Protein AF-A0A377PQC2-F1 (afdb_monomer_lite)

Foldseek 3Di:
DKDWDWAADPVRQIWIWIDQQDPGIDTPVVLRVPSDADPVQLQSQLVSTQRPDDPVGHRNVVSNVSSVVRRVNVVVNVVVVVVD

Structure (mmCIF, N/CA/C/O backbone):
data_AF-A0A377PQC2-F1
#
_entry.id   AF-A0A377PQC2-F1
#
loop_
_atom_site.group_PDB
_atom_site.id
_atom_site.type_symbol
_atom_site.label_atom_id
_atom_site.label_alt_id
_atom_site.label_comp_id
_atom_site.label_asym_id
_atom_site.label_entity_id
_atom_site.label_seq_id
_atom_site.pdbx_PDB_ins_code
_atom_site.Cartn_x
_atom_site.Cartn_y
_atom_site.Cartn_z
_atom_site.occupancy
_atom_site.B_iso_or_equiv
_atom_site.auth_seq_id
_atom_site.auth_comp_id
_atom_site.auth_asym_id
_atom_site.auth_atom_id
_atom_site.pdbx_PDB_model_num
ATOM 1 N N . MET A 1 1 ? 4.703 8.121 -10.118 1.00 83.88 1 MET A N 1
ATOM 2 C CA . MET A 1 1 ? 4.081 8.742 -8.928 1.00 83.88 1 MET A CA 1
ATOM 3 C C . MET A 1 1 ? 3.241 7.678 -8.247 1.00 83.88 1 MET A C 1
ATOM 5 O O . MET A 1 1 ? 2.643 6.896 -8.972 1.00 83.88 1 MET A O 1
ATOM 9 N N . ILE A 1 2 ? 3.256 7.607 -6.915 1.00 93.88 2 ILE A N 1
ATOM 10 C CA . ILE A 1 2 ? 2.430 6.667 -6.142 1.00 93.88 2 ILE A CA 1
ATOM 11 C C . ILE A 1 2 ? 1.274 7.431 -5.511 1.00 93.88 2 ILE A C 1
ATOM 13 O O . ILE A 1 2 ? 1.424 8.589 -5.123 1.00 93.88 2 ILE A O 1
ATOM 17 N N . THR A 1 3 ? 0.115 6.792 -5.433 1.00 95.94 3 THR A N 1
ATOM 18 C CA . THR A 1 3 ? -1.039 7.300 -4.694 1.00 95.94 3 THR A CA 1
ATOM 19 C C . THR A 1 3 ? -1.622 6.163 -3.877 1.00 95.94 3 THR A C 1
ATOM 21 O O . THR A 1 3 ? -1.772 5.052 -4.382 1.00 95.94 3 THR A O 1
ATOM 24 N N . ALA A 1 4 ? -1.932 6.442 -2.617 1.00 97.69 4 ALA A N 1
ATOM 25 C CA . ALA A 1 4 ? -2.537 5.491 -1.704 1.00 97.69 4 ALA A CA 1
ATOM 26 C C . ALA A 1 4 ? -3.845 6.061 -1.160 1.00 97.69 4 ALA A C 1
ATOM 28 O O . ALA A 1 4 ? -3.977 7.269 -0.968 1.00 97.69 4 ALA A O 1
ATOM 29 N N . ALA A 1 5 ? -4.805 5.179 -0.921 1.00 97.88 5 ALA A N 1
ATOM 30 C CA . ALA A 1 5 ? -6.029 5.492 -0.210 1.00 97.88 5 ALA A CA 1
ATOM 31 C C . ALA A 1 5 ? -6.268 4.409 0.839 1.00 97.88 5 ALA A C 1
ATOM 33 O O . ALA A 1 5 ? -6.315 3.220 0.509 1.00 97.88 5 ALA A O 1
ATOM 34 N N . VAL A 1 6 ? -6.431 4.841 2.087 1.00 96.88 6 VAL A N 1
ATOM 35 C CA . VAL A 1 6 ? -6.772 3.982 3.220 1.00 96.88 6 VAL A CA 1
ATOM 36 C C . VAL A 1 6 ? -8.115 4.434 3.774 1.00 96.88 6 VAL A C 1
ATOM 38 O O . VAL A 1 6 ? -8.406 5.626 3.829 1.00 96.88 6 VAL A O 1
ATOM 41 N N . ALA A 1 7 ? -8.962 3.477 4.132 1.00 95.31 7 ALA A N 1
ATOM 42 C CA . ALA A 1 7 ? -10.207 3.744 4.834 1.00 95.31 7 ALA A CA 1
ATOM 43 C C . ALA A 1 7 ? -10.384 2.740 5.968 1.00 95.31 7 ALA A C 1
ATOM 45 O O . ALA A 1 7 ? -10.205 1.537 5.758 1.00 95.31 7 ALA A O 1
ATOM 46 N N . THR A 1 8 ? -10.787 3.234 7.135 1.00 92.81 8 THR A N 1
ATOM 47 C CA . THR A 1 8 ? -11.152 2.421 8.295 1.00 92.81 8 THR A CA 1
ATOM 48 C C . THR A 1 8 ? -12.673 2.376 8.466 1.00 92.81 8 THR A C 1
ATOM 50 O O . THR A 1 8 ? -13.391 3.331 8.161 1.00 92.81 8 THR A O 1
ATOM 53 N N . GLY A 1 9 ? -13.191 1.226 8.892 1.00 87.50 9 GLY A N 1
ATOM 54 C CA . GLY A 1 9 ? -14.595 1.021 9.242 1.00 87.50 9 GLY A CA 1
ATOM 55 C C . GLY A 1 9 ? -14.803 0.991 10.755 1.00 87.50 9 GLY A C 1
ATOM 56 O O . GLY A 1 9 ? -13.874 0.761 11.522 1.00 87.50 9 GLY A O 1
ATOM 57 N N . SER A 1 10 ? -16.055 1.138 11.193 1.00 80.88 10 SER A N 1
ATOM 58 C CA . SER A 1 10 ? -16.432 1.176 12.617 1.00 80.88 10 SER A CA 1
ATOM 59 C C . SER A 1 10 ? -16.158 -0.114 13.402 1.00 80.88 10 SER A C 1
ATOM 61 O O . SER A 1 10 ? -16.179 -0.093 14.626 1.00 80.88 10 SER A O 1
ATOM 63 N N . HIS A 1 11 ? -15.904 -1.230 12.715 1.00 79.25 11 HIS A N 1
ATOM 64 C CA . HIS A 1 11 ? -15.644 -2.543 13.318 1.00 79.25 11 HIS A CA 1
ATOM 65 C C . HIS A 1 11 ? -14.186 -2.997 13.126 1.00 79.25 11 HIS A C 1
ATOM 67 O O . HIS A 1 11 ? -13.911 -4.193 13.106 1.00 79.25 11 HIS A O 1
ATOM 73 N N . GLY A 1 12 ? -13.257 -2.054 12.924 1.00 77.94 12 GLY A N 1
ATOM 74 C CA . GLY A 1 12 ? -11.845 -2.366 12.674 1.00 77.94 12 GLY A CA 1
ATOM 75 C C . GLY A 1 12 ? -11.559 -2.872 11.256 1.00 77.94 12 GLY A C 1
ATOM 76 O O . GLY A 1 12 ? -10.490 -3.415 10.997 1.00 77.94 12 GLY A O 1
ATOM 77 N N . GLU A 1 13 ? -12.503 -2.706 10.323 1.00 88.38 13 GLU A N 1
ATOM 78 C CA . GLU A 1 13 ? -12.255 -2.984 8.907 1.00 88.38 13 GLU A CA 1
ATOM 79 C C . GLU A 1 13 ? -11.235 -1.992 8.346 1.00 88.38 13 GLU A C 1
ATOM 81 O O . GLU A 1 13 ? -11.306 -0.801 8.638 1.00 88.38 13 GLU A O 1
ATOM 86 N N . MET A 1 14 ? -10.348 -2.461 7.474 1.00 92.88 14 MET A N 1
ATOM 87 C CA . MET A 1 14 ? -9.409 -1.621 6.737 1.00 92.88 14 MET A CA 1
ATOM 88 C C . MET A 1 14 ? -9.535 -1.903 5.240 1.00 92.88 14 MET A C 1
ATOM 90 O O . MET A 1 14 ? -9.684 -3.052 4.821 1.00 92.88 14 MET A O 1
ATOM 94 N N . LYS A 1 15 ? -9.473 -0.854 4.419 1.00 96.38 15 LYS A N 1
ATOM 95 C CA . LYS A 1 15 ? -9.402 -0.951 2.956 1.00 96.38 15 LYS A CA 1
ATOM 96 C C . LYS A 1 15 ? -8.191 -0.185 2.455 1.00 96.38 15 LYS A C 1
ATOM 98 O O . LYS A 1 15 ? -8.043 0.977 2.812 1.00 96.38 15 LYS A O 1
ATOM 103 N N . ILE A 1 16 ? -7.373 -0.819 1.618 1.00 97.75 16 ILE A N 1
ATOM 104 C CA . ILE A 1 16 ? -6.135 -0.252 1.071 1.00 97.75 16 ILE A CA 1
ATOM 105 C C . ILE A 1 16 ? -6.185 -0.326 -0.452 1.00 97.75 16 ILE A C 1
ATOM 107 O O . ILE A 1 16 ? -6.247 -1.416 -1.030 1.00 97.75 16 ILE A O 1
ATOM 111 N N . ALA A 1 17 ? -6.104 0.827 -1.111 1.00 98.12 17 ALA A N 1
ATOM 112 C CA . ALA A 1 17 ? -5.949 0.930 -2.556 1.00 98.12 17 ALA A CA 1
ATOM 113 C C . ALA A 1 17 ? -4.659 1.672 -2.918 1.00 98.12 17 ALA A C 1
ATOM 115 O O . ALA A 1 17 ? -4.319 2.674 -2.292 1.00 98.12 17 ALA A O 1
ATOM 116 N N . LEU A 1 18 ? -3.963 1.187 -3.946 1.00 97.88 18 LEU A N 1
ATOM 117 C CA . LEU A 1 18 ? -2.715 1.758 -4.448 1.00 97.88 18 LEU A CA 1
ATOM 118 C C . LEU A 1 18 ? -2.784 1.980 -5.955 1.00 97.88 18 LEU A C 1
ATOM 120 O O . LEU A 1 18 ? -3.210 1.092 -6.693 1.00 97.88 18 LEU A O 1
ATOM 124 N N . ASP A 1 19 ? -2.282 3.124 -6.405 1.00 96.75 19 ASP A N 1
ATOM 125 C CA . ASP A 1 19 ? -2.020 3.443 -7.806 1.00 96.75 19 ASP A CA 1
ATOM 126 C C . ASP A 1 19 ? -0.534 3.776 -8.024 1.00 96.75 19 ASP A C 1
ATOM 128 O O . ASP A 1 19 ? 0.173 4.203 -7.106 1.00 96.75 19 ASP A O 1
ATOM 132 N N . GLY A 1 20 ? -0.036 3.535 -9.239 1.00 93.81 20 GLY A N 1
ATOM 133 C CA . GLY A 1 20 ? 1.375 3.747 -9.592 1.00 93.81 20 GLY A CA 1
ATOM 134 C C . GLY A 1 20 ? 2.334 2.611 -9.204 1.00 93.81 20 GLY A C 1
ATOM 135 O O . GLY A 1 20 ? 3.546 2.728 -9.412 1.00 93.81 20 GLY A O 1
ATOM 136 N N . VAL A 1 21 ? 1.799 1.502 -8.677 1.00 94.38 21 VAL A N 1
ATOM 137 C CA . VAL A 1 21 ? 2.538 0.266 -8.337 1.00 94.38 21 VAL A CA 1
ATOM 138 C C . VAL A 1 21 ? 2.237 -0.903 -9.283 1.00 94.38 21 VAL A C 1
ATOM 140 O O . VAL A 1 21 ? 2.883 -1.945 -9.207 1.00 94.38 21 VAL A O 1
ATOM 143 N N . SER A 1 22 ? 1.266 -0.733 -10.184 1.00 92.88 22 SER A N 1
ATOM 144 C CA . SER A 1 22 ? 0.891 -1.683 -11.237 1.00 92.88 22 SER A CA 1
ATOM 145 C C . SER A 1 22 ? 0.331 -0.920 -12.453 1.00 92.88 22 SER A C 1
ATOM 147 O O . SER A 1 22 ? 0.266 0.307 -12.422 1.00 92.88 22 SER A O 1
ATOM 149 N N . GLU A 1 23 ? -0.070 -1.610 -13.528 1.00 91.19 23 GLU A N 1
ATOM 150 C CA . GLU A 1 23 ? -0.685 -0.968 -14.711 1.00 91.19 23 GLU A CA 1
ATOM 151 C C . GLU A 1 23 ? -2.034 -0.292 -14.411 1.00 91.19 23 GLU A C 1
ATOM 153 O O . GLU A 1 23 ? -2.485 0.563 -15.173 1.00 91.19 23 GLU A O 1
ATOM 158 N N . ARG A 1 24 ? -2.701 -0.693 -13.324 1.00 94.75 24 ARG A N 1
ATOM 159 C CA . ARG A 1 24 ? -3.954 -0.102 -12.839 1.00 94.75 24 ARG A CA 1
ATOM 160 C C . ARG A 1 24 ? -3.915 0.042 -11.320 1.00 94.75 24 ARG A C 1
ATOM 162 O O . ARG A 1 24 ? -3.114 -0.613 -10.651 1.00 94.75 24 ARG A O 1
ATOM 169 N N . ALA A 1 25 ? -4.832 0.827 -10.769 1.00 96.75 25 ALA A N 1
ATOM 170 C CA . ALA A 1 25 ? -5.048 0.831 -9.331 1.00 96.75 25 ALA A CA 1
ATOM 171 C C . ALA A 1 25 ? -5.438 -0.576 -8.835 1.00 96.75 25 ALA A C 1
ATOM 173 O O . ALA A 1 25 ? -6.261 -1.262 -9.453 1.00 96.75 25 ALA A O 1
ATOM 174 N N . ILE A 1 26 ? -4.854 -1.000 -7.717 1.00 97.44 26 ILE A N 1
ATOM 175 C CA . ILE A 1 26 ? -5.088 -2.304 -7.088 1.00 97.44 26 ILE A CA 1
ATOM 176 C C . ILE A 1 26 ? -5.572 -2.131 -5.654 1.00 97.44 26 ILE A C 1
ATOM 178 O O . ILE A 1 26 ? -5.258 -1.146 -4.995 1.00 97.44 26 ILE A O 1
ATOM 182 N N . ARG A 1 27 ? -6.319 -3.121 -5.161 1.00 97.69 27 ARG A N 1
ATOM 183 C CA . ARG A 1 27 ? -6.731 -3.216 -3.758 1.00 97.69 27 ARG A CA 1
ATOM 184 C C . ARG A 1 27 ? -5.997 -4.369 -3.086 1.00 97.69 27 ARG A C 1
ATOM 186 O O . ARG A 1 27 ? -6.073 -5.495 -3.583 1.00 97.69 27 ARG A O 1
ATOM 193 N N . LEU A 1 28 ? -5.346 -4.108 -1.957 1.00 97.38 28 LEU A N 1
ATOM 194 C CA . LEU A 1 28 ? -4.524 -5.090 -1.243 1.00 97.38 28 LEU A CA 1
ATOM 195 C C . LEU A 1 28 ? -5.353 -5.943 -0.271 1.00 97.38 28 LEU A C 1
ATOM 197 O O . LEU A 1 28 ? -5.118 -5.939 0.932 1.00 97.38 28 LEU A O 1
ATOM 201 N N . ARG A 1 29 ? -6.322 -6.701 -0.799 1.00 96.19 29 ARG A N 1
ATOM 202 C CA . ARG A 1 29 ? -7.258 -7.514 0.009 1.00 96.19 29 ARG A CA 1
ATOM 203 C C . ARG A 1 29 ? -6.559 -8.485 0.965 1.00 96.19 29 ARG A C 1
ATOM 205 O O . ARG A 1 29 ? -7.006 -8.662 2.094 1.00 96.19 29 ARG A O 1
ATOM 212 N N . ASP A 1 30 ? -5.455 -9.080 0.526 1.00 94.88 30 ASP A N 1
ATOM 213 C CA 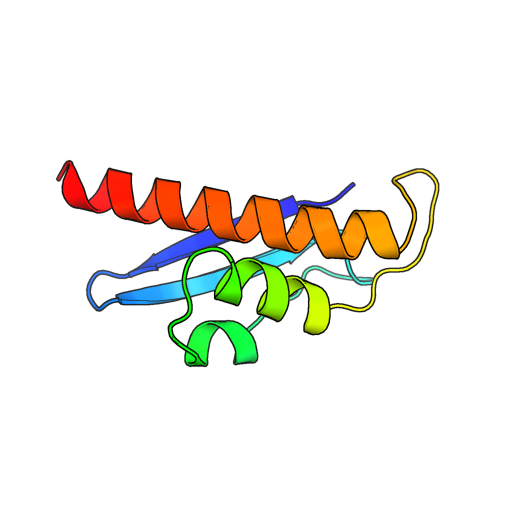. ASP A 1 30 ? -4.703 -10.031 1.347 1.00 94.88 30 ASP A CA 1
ATOM 214 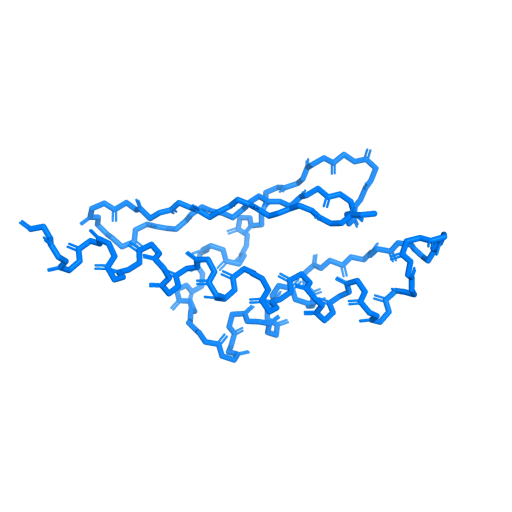C C . ASP A 1 30 ? -4.048 -9.335 2.546 1.00 94.88 30 ASP A C 1
ATOM 216 O O . ASP A 1 30 ? -4.040 -9.881 3.646 1.00 94.88 30 ASP A O 1
ATOM 220 N N . VAL A 1 31 ? -3.572 -8.098 2.370 1.00 96.75 31 VAL A N 1
ATOM 221 C CA . VAL A 1 31 ? -3.010 -7.286 3.461 1.00 96.75 31 VAL A CA 1
ATOM 222 C C . VAL A 1 31 ? -4.113 -6.836 4.421 1.00 96.75 31 VAL A C 1
ATOM 224 O O . VAL A 1 31 ? -3.942 -6.942 5.632 1.00 96.75 31 VAL A O 1
ATOM 227 N N . GLU A 1 32 ? -5.272 -6.421 3.897 1.00 96.06 32 GLU A N 1
ATOM 228 C CA . GLU A 1 32 ? -6.440 -6.015 4.697 1.00 96.06 32 GLU A CA 1
ATOM 229 C C . GLU A 1 32 ? -6.883 -7.104 5.689 1.00 96.06 32 GLU A C 1
ATOM 231 O O . GLU A 1 32 ? -7.213 -6.802 6.833 1.00 96.06 32 GLU A O 1
ATOM 236 N N . SER A 1 33 ? -6.848 -8.378 5.285 1.00 92.12 33 SER A N 1
ATOM 237 C CA . SER A 1 33 ? -7.276 -9.506 6.130 1.00 92.12 33 SER A CA 1
ATOM 238 C C . SER A 1 33 ? -6.347 -9.842 7.305 1.00 92.12 33 SER A C 1
ATOM 240 O O . SER A 1 33 ? -6.704 -10.673 8.139 1.00 92.12 33 SER A O 1
ATOM 242 N N . ARG A 1 34 ? -5.158 -9.230 7.377 1.00 92.06 34 ARG A N 1
ATOM 243 C CA . ARG A 1 34 ? -4.121 -9.589 8.357 1.00 92.06 34 ARG A CA 1
ATOM 244 C C . ARG A 1 34 ? -4.156 -8.758 9.640 1.00 92.06 34 ARG A C 1
ATOM 246 O O . ARG A 1 34 ? -3.468 -9.131 10.581 1.00 92.06 34 ARG A O 1
ATOM 253 N N . GLY A 1 35 ? -4.928 -7.667 9.683 1.00 87.00 35 GLY A N 1
ATOM 254 C CA . GLY A 1 35 ? -5.061 -6.823 10.879 1.00 87.00 35 GLY A CA 1
ATOM 255 C C . GLY A 1 35 ? -3.734 -6.242 11.384 1.00 87.00 35 GLY A C 1
ATOM 256 O O . GLY A 1 35 ? -3.510 -6.213 12.588 1.00 87.00 35 GLY A O 1
ATOM 257 N N . LEU A 1 36 ? -2.844 -5.850 10.468 1.00 92.62 36 LEU A N 1
ATOM 258 C CA . LEU A 1 36 ? -1.502 -5.338 10.779 1.00 92.62 36 LEU A CA 1
ATOM 259 C C . LEU A 1 36 ? -1.525 -3.834 11.077 1.00 92.62 36 LEU A C 1
ATOM 261 O O . LEU A 1 36 ? -2.367 -3.119 10.529 1.00 92.62 36 LEU A O 1
ATOM 265 N N . SER A 1 37 ? -0.541 -3.356 11.839 1.00 89.56 37 SER A N 1
ATOM 266 C CA . SER A 1 37 ? -0.255 -1.930 12.051 1.00 89.56 37 SER A CA 1
ATOM 267 C C . SER A 1 37 ? 1.235 -1.624 11.867 1.00 89.56 37 SER A C 1
ATOM 269 O O . SER A 1 37 ? 2.057 -2.539 11.766 1.00 89.56 37 SER A O 1
ATOM 271 N N . ASP A 1 38 ? 1.565 -0.331 11.797 1.00 91.94 38 ASP A N 1
ATOM 272 C CA . ASP A 1 38 ? 2.934 0.195 11.875 1.00 91.94 38 ASP A CA 1
ATOM 273 C C . ASP A 1 38 ? 3.918 -0.507 10.911 1.00 91.94 38 ASP A C 1
ATOM 275 O O . ASP A 1 38 ? 3.606 -0.735 9.736 1.00 91.94 38 ASP A O 1
ATOM 279 N N . ASP A 1 39 ? 5.099 -0.883 11.408 1.00 95.25 39 ASP A N 1
ATOM 280 C CA . ASP A 1 39 ? 6.169 -1.540 10.651 1.00 95.25 39 ASP A CA 1
ATOM 281 C C . ASP A 1 39 ? 5.714 -2.849 9.976 1.00 95.25 39 ASP A C 1
ATOM 283 O O . ASP A 1 39 ? 6.190 -3.210 8.892 1.00 95.25 39 ASP A O 1
ATOM 287 N N . GLU A 1 40 ? 4.788 -3.590 10.596 1.00 96.56 40 GLU A N 1
ATOM 288 C CA . GLU A 1 40 ? 4.282 -4.844 10.031 1.00 96.56 40 GLU A CA 1
ATOM 289 C C . GLU A 1 40 ? 3.416 -4.587 8.797 1.00 96.56 40 GLU A C 1
ATOM 291 O O . GLU A 1 40 ? 3.488 -5.340 7.816 1.00 96.56 40 GLU A O 1
ATOM 296 N N . LEU A 1 41 ? 2.626 -3.510 8.828 1.00 97.19 41 LEU A N 1
ATOM 297 C CA . LEU A 1 41 ? 1.827 -3.068 7.695 1.00 97.19 41 LEU A CA 1
ATOM 298 C C . LEU A 1 41 ? 2.714 -2.523 6.573 1.00 97.19 41 LEU A C 1
ATOM 300 O O . LEU A 1 41 ? 2.534 -2.931 5.422 1.00 97.19 41 LEU A O 1
ATOM 304 N N . GLU A 1 42 ? 3.699 -1.679 6.895 1.00 97.69 42 GLU A N 1
ATOM 305 C CA . GLU A 1 42 ? 4.663 -1.152 5.917 1.00 97.69 42 GLU A CA 1
ATOM 306 C C . GLU A 1 42 ? 5.329 -2.296 5.141 1.00 97.69 42 GLU A C 1
ATOM 308 O O . GLU A 1 42 ? 5.355 -2.311 3.900 1.00 97.69 42 GLU A O 1
ATOM 313 N N . LYS A 1 43 ? 5.830 -3.295 5.874 1.00 97.81 43 LYS A N 1
ATOM 314 C CA . LYS A 1 43 ? 6.487 -4.457 5.281 1.00 97.81 43 LYS A CA 1
ATOM 315 C C . LYS A 1 43 ? 5.525 -5.286 4.436 1.00 97.81 43 LYS A C 1
ATOM 317 O O . LYS A 1 43 ? 5.856 -5.650 3.310 1.00 97.81 43 LYS A O 1
ATOM 322 N N . ALA A 1 44 ? 4.323 -5.561 4.941 1.00 98.00 44 ALA A N 1
ATOM 323 C CA . ALA A 1 44 ? 3.335 -6.350 4.212 1.00 98.00 44 ALA A CA 1
ATOM 324 C C . ALA A 1 44 ? 2.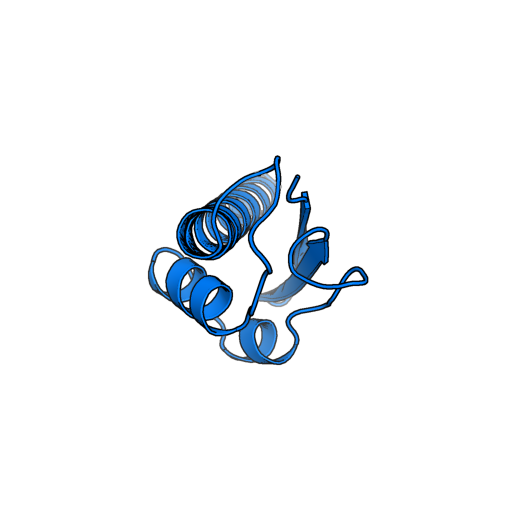901 -5.689 2.898 1.00 98.00 44 ALA A C 1
ATOM 326 O O . ALA A 1 44 ? 2.733 -6.384 1.898 1.00 98.00 44 ALA A O 1
ATOM 327 N N . VAL A 1 45 ? 2.743 -4.365 2.883 1.00 97.88 45 VAL A N 1
ATOM 328 C CA . VAL A 1 45 ? 2.443 -3.604 1.665 1.00 97.88 45 VAL A CA 1
ATOM 329 C C . VAL A 1 45 ? 3.619 -3.659 0.695 1.00 97.88 45 VAL A C 1
ATOM 331 O O . VAL A 1 45 ? 3.410 -3.943 -0.484 1.00 97.88 45 VAL A O 1
ATOM 334 N N . SER A 1 46 ? 4.842 -3.443 1.188 1.00 97.38 46 SER A N 1
ATOM 335 C CA . SER A 1 46 ? 6.068 -3.498 0.381 1.00 97.38 46 SER A CA 1
ATOM 336 C C . SER A 1 46 ? 6.243 -4.851 -0.316 1.00 97.38 46 SER A C 1
ATOM 338 O O . SER A 1 46 ? 6.587 -4.894 -1.500 1.00 97.38 46 SER A O 1
ATOM 340 N N . ASP A 1 47 ? 5.961 -5.943 0.398 1.00 97.31 47 ASP A N 1
ATOM 341 C CA . ASP A 1 47 ? 6.055 -7.317 -0.105 1.00 97.31 47 ASP A CA 1
ATOM 342 C C . ASP A 1 47 ? 4.898 -7.682 -1.054 1.00 97.31 47 ASP A C 1
ATOM 344 O O . ASP A 1 47 ? 5.061 -8.511 -1.951 1.00 97.31 47 ASP A O 1
ATOM 348 N N . ALA A 1 48 ? 3.726 -7.059 -0.893 1.00 97.00 48 ALA A N 1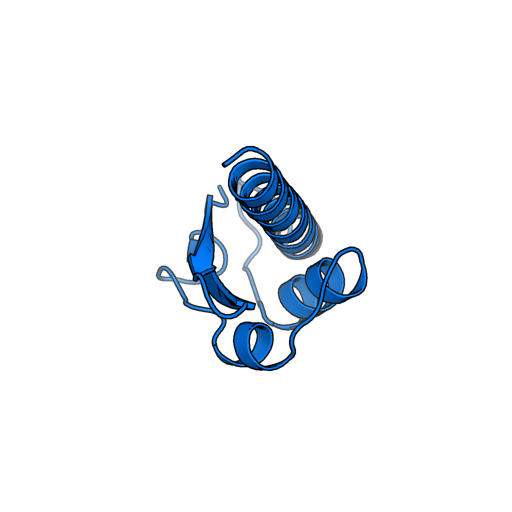
ATOM 349 C CA . ALA A 1 48 ? 2.533 -7.349 -1.691 1.00 97.00 48 ALA A CA 1
ATOM 350 C C . ALA A 1 48 ? 2.562 -6.742 -3.104 1.00 97.00 48 ALA A C 1
ATOM 352 O O . ALA A 1 48 ? 1.716 -7.086 -3.935 1.00 97.00 48 ALA A O 1
ATOM 353 N N . ILE A 1 49 ? 3.503 -5.837 -3.397 1.00 96.31 49 ILE A N 1
ATOM 354 C CA . ILE A 1 49 ? 3.555 -5.112 -4.671 1.00 96.31 49 ILE A CA 1
ATOM 355 C C . ILE A 1 49 ? 4.834 -5.382 -5.469 1.00 96.31 49 ILE A C 1
ATOM 357 O O . ILE A 1 49 ? 5.928 -5.607 -4.950 1.00 96.31 49 ILE A O 1
ATOM 361 N N . SER A 1 50 ? 4.704 -5.317 -6.793 1.00 95.69 50 SER A N 1
ATOM 362 C CA . SER A 1 50 ? 5.812 -5.498 -7.738 1.00 95.69 50 SER A CA 1
ATOM 363 C C . SER A 1 50 ? 5.842 -4.361 -8.765 1.00 95.69 50 SER A C 1
ATOM 365 O O . SER A 1 50 ? 5.486 -4.571 -9.927 1.00 95.69 50 SER A O 1
ATOM 367 N N . PRO A 1 51 ? 6.222 -3.140 -8.341 1.00 96.31 51 PRO A N 1
ATOM 368 C CA . PRO A 1 51 ? 6.279 -1.980 -9.222 1.00 96.31 51 PRO A CA 1
ATOM 369 C C . PRO A 1 51 ? 7.425 -2.098 -10.230 1.00 96.31 51 PRO A C 1
ATOM 371 O O . PRO A 1 51 ? 8.428 -2.755 -9.966 1.00 96.31 51 PRO A O 1
ATOM 374 N N . ARG A 1 52 ? 7.308 -1.392 -11.360 1.00 96.06 52 ARG A N 1
ATOM 375 C CA . ARG A 1 52 ? 8.402 -1.209 -12.329 1.00 96.06 52 ARG A CA 1
ATOM 376 C C . ARG A 1 52 ? 9.121 0.114 -12.086 1.00 96.06 52 ARG A C 1
ATOM 378 O O . ARG A 1 52 ? 8.478 1.118 -11.764 1.00 96.06 52 ARG A O 1
ATOM 385 N N . ALA A 1 53 ? 10.437 0.128 -12.275 1.00 96.19 53 ALA A N 1
ATOM 386 C CA . ALA A 1 53 ? 11.215 1.362 -12.251 1.00 96.19 53 ALA A CA 1
ATOM 387 C C . ALA A 1 53 ? 10.851 2.274 -13.436 1.00 96.19 53 ALA A C 1
ATOM 389 O O . ALA A 1 53 ? 10.664 1.803 -14.557 1.00 96.19 53 ALA A O 1
ATOM 390 N N . ASP A 1 54 ? 10.767 3.580 -13.184 1.00 94.31 54 ASP A N 1
ATOM 391 C CA . ASP A 1 54 ? 10.551 4.616 -14.200 1.00 94.31 54 ASP A CA 1
ATOM 392 C C . ASP A 1 54 ? 11.095 5.977 -13.722 1.00 94.31 54 ASP A C 1
ATOM 394 O O . ASP A 1 54 ? 11.785 6.066 -12.705 1.00 94.31 54 ASP A O 1
ATOM 398 N N . ILE A 1 55 ? 10.770 7.057 -14.445 1.00 95.19 55 ILE A N 1
ATOM 399 C CA . ILE A 1 55 ? 11.156 8.433 -14.083 1.00 95.19 55 ILE A CA 1
ATOM 400 C C . ILE A 1 55 ? 10.662 8.868 -12.692 1.00 95.19 55 ILE A C 1
ATOM 402 O O . ILE A 1 55 ? 11.180 9.827 -12.132 1.00 95.19 55 ILE A O 1
ATOM 406 N N . GLY A 1 56 ? 9.652 8.191 -12.141 1.00 91.12 56 GLY A N 1
ATOM 407 C CA . GLY A 1 56 ? 9.094 8.442 -10.818 1.00 91.12 56 GLY A CA 1
ATOM 408 C C . GLY A 1 56 ? 9.766 7.648 -9.698 1.00 91.12 56 GLY A C 1
ATOM 409 O O . GLY A 1 56 ? 9.327 7.773 -8.557 1.00 91.12 56 GLY A O 1
ATOM 410 N N . GLY A 1 57 ? 10.780 6.828 -9.995 1.00 95.06 57 GLY A N 1
ATOM 411 C CA . GLY A 1 57 ? 11.617 6.164 -8.997 1.00 95.06 57 GLY A CA 1
ATOM 412 C C . GLY A 1 57 ? 11.935 4.700 -9.302 1.00 95.06 57 GLY A C 1
ATOM 413 O O . GLY A 1 57 ? 11.349 4.071 -10.187 1.00 95.06 57 GLY A O 1
ATOM 414 N N . SER A 1 58 ? 12.875 4.149 -8.531 1.00 97.00 58 SER A N 1
ATOM 415 C CA . SER A 1 58 ? 13.268 2.738 -8.599 1.00 97.00 58 SER A CA 1
ATOM 416 C C . SER A 1 58 ? 12.193 1.814 -8.016 1.00 97.00 58 SE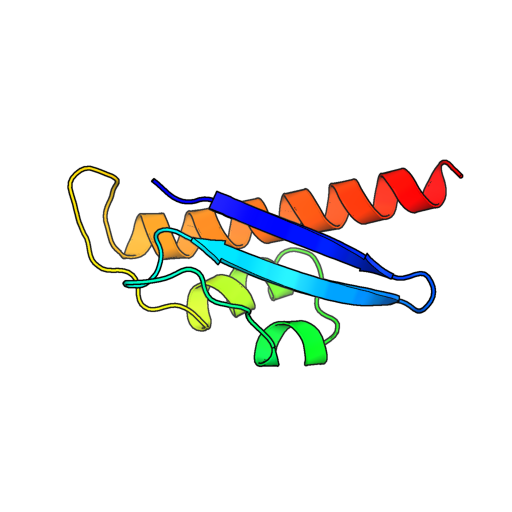R A C 1
ATOM 418 O O . SER A 1 58 ? 11.332 2.246 -7.251 1.00 97.00 58 SER A O 1
ATOM 420 N N . GLU A 1 59 ? 12.265 0.517 -8.330 1.00 97.25 59 GLU A N 1
ATOM 421 C CA . GLU A 1 59 ? 11.368 -0.484 -7.730 1.00 97.25 59 GLU A CA 1
ATOM 422 C C . GLU A 1 59 ? 11.477 -0.498 -6.203 1.00 97.25 59 GLU A C 1
ATOM 424 O O . GLU A 1 59 ? 10.463 -0.521 -5.512 1.00 97.25 59 GLU A O 1
ATOM 429 N N . ALA A 1 60 ? 12.706 -0.432 -5.680 1.00 97.56 60 ALA A N 1
ATOM 430 C CA . ALA A 1 60 ? 12.973 -0.414 -4.245 1.00 97.56 60 ALA A CA 1
ATOM 431 C C . ALA A 1 60 ? 12.344 0.809 -3.566 1.00 97.56 60 ALA A C 1
ATOM 433 O O . ALA A 1 60 ? 11.668 0.665 -2.552 1.00 97.56 60 ALA A O 1
ATOM 434 N N . TYR A 1 61 ? 12.505 1.993 -4.164 1.00 96.62 61 TYR A N 1
ATOM 435 C CA . TYR A 1 61 ? 11.882 3.215 -3.662 1.00 96.62 61 TYR A CA 1
ATOM 436 C C . TYR A 1 61 ? 10.355 3.103 -3.654 1.00 96.62 61 TYR A C 1
ATOM 438 O O . TYR A 1 61 ? 9.724 3.410 -2.650 1.00 96.62 61 TYR A O 1
ATOM 446 N N . LYS A 1 62 ? 9.765 2.619 -4.753 1.00 97.44 62 LYS A N 1
ATOM 447 C CA . LYS A 1 62 ? 8.313 2.467 -4.892 1.00 97.44 62 LYS A CA 1
ATOM 448 C C . LYS A 1 62 ? 7.718 1.459 -3.908 1.00 97.44 62 LYS A C 1
ATOM 450 O O . LYS A 1 62 ? 6.631 1.709 -3.402 1.00 97.44 62 LYS A O 1
ATOM 455 N N . ARG A 1 63 ? 8.416 0.349 -3.631 1.00 97.56 63 ARG A N 1
ATOM 456 C CA . ARG A 1 63 ? 8.014 -0.610 -2.587 1.00 97.56 63 ARG A CA 1
ATOM 457 C C . ARG A 1 63 ? 8.004 0.054 -1.216 1.00 97.56 63 ARG A C 1
ATOM 459 O O . ARG A 1 63 ? 6.966 0.071 -0.569 1.00 97.56 63 ARG A O 1
ATOM 466 N N . TYR A 1 64 ? 9.129 0.666 -0.853 1.00 97.31 64 TYR A N 1
ATOM 467 C CA . TYR A 1 64 ? 9.304 1.327 0.435 1.00 97.31 64 TYR A CA 1
ATOM 468 C C . TYR A 1 64 ? 8.264 2.429 0.674 1.00 97.31 64 TYR A C 1
ATOM 470 O O . TYR A 1 64 ? 7.507 2.368 1.637 1.00 97.31 64 TYR A O 1
ATOM 478 N N . ILE A 1 65 ? 8.161 3.404 -0.236 1.00 97.25 65 ILE A N 1
ATOM 479 C CA . ILE A 1 65 ? 7.282 4.559 -0.022 1.00 97.25 65 ILE A CA 1
ATOM 480 C C . ILE A 1 65 ? 5.798 4.172 -0.018 1.00 97.25 65 ILE A C 1
ATOM 482 O O . ILE A 1 65 ? 5.011 4.806 0.673 1.00 97.25 65 ILE A O 1
ATOM 486 N N . ALA A 1 66 ? 5.399 3.126 -0.753 1.00 97.94 66 ALA A N 1
ATOM 487 C CA . ALA A 1 66 ? 4.028 2.626 -0.695 1.00 97.94 66 ALA A CA 1
ATOM 488 C C . ALA A 1 66 ? 3.689 2.064 0.691 1.00 97.94 66 ALA A C 1
ATOM 490 O O . ALA A 1 66 ? 2.592 2.311 1.182 1.00 97.94 66 ALA A O 1
ATOM 491 N N . GLY A 1 67 ? 4.622 1.337 1.313 1.00 97.50 67 GLY A N 1
ATOM 492 C CA . GLY A 1 67 ? 4.456 0.841 2.675 1.00 97.50 67 GLY A CA 1
ATOM 493 C C . GLY A 1 67 ? 4.329 1.975 3.688 1.00 97.50 67 GLY A C 1
ATOM 494 O O . GLY A 1 67 ? 3.341 2.011 4.418 1.00 97.50 67 GLY A O 1
ATOM 495 N N . VA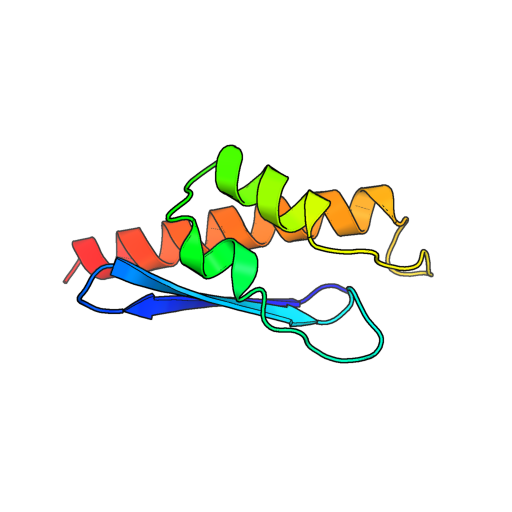L A 1 68 ? 5.268 2.927 3.660 1.00 97.31 68 VAL A N 1
ATOM 496 C CA . VAL A 1 68 ? 5.287 4.088 4.567 1.00 97.31 68 VAL A CA 1
ATOM 497 C C . VAL A 1 68 ? 3.985 4.880 4.471 1.00 97.31 68 VAL A C 1
ATOM 499 O O . VAL A 1 68 ? 3.298 5.067 5.469 1.00 97.31 68 VAL A O 1
ATOM 502 N N . VAL A 1 69 ? 3.590 5.284 3.258 1.00 97.06 69 VAL A N 1
ATOM 503 C CA . VAL A 1 69 ? 2.393 6.116 3.062 1.00 97.06 69 VAL A CA 1
ATOM 504 C C . VAL A 1 69 ? 1.124 5.385 3.511 1.00 97.06 69 VAL A C 1
ATOM 506 O O . VAL A 1 69 ? 0.221 6.009 4.056 1.00 97.06 69 VAL A O 1
ATOM 509 N N . VAL A 1 70 ? 1.018 4.069 3.297 1.00 97.75 70 VAL A N 1
ATOM 510 C CA . VAL A 1 70 ? -0.147 3.305 3.774 1.00 97.75 70 VAL A CA 1
ATOM 511 C C . VAL A 1 70 ? -0.186 3.235 5.301 1.00 97.75 70 VAL A C 1
ATOM 513 O O . VAL A 1 70 ? -1.271 3.371 5.866 1.00 97.75 70 VAL A O 1
ATOM 516 N N . ALA A 1 71 ? 0.957 3.039 5.962 1.00 96.44 71 ALA A N 1
ATOM 517 C CA . ALA A 1 71 ? 1.033 3.016 7.420 1.00 96.44 71 ALA A CA 1
ATOM 518 C C . ALA A 1 71 ? 0.670 4.381 8.031 1.00 96.44 71 ALA A C 1
ATOM 520 O O . ALA A 1 71 ? -0.171 4.439 8.927 1.00 96.44 71 ALA A O 1
ATOM 521 N N . GLU A 1 72 ? 1.208 5.474 7.483 1.00 95.88 72 GLU A N 1
ATOM 522 C CA . GLU A 1 72 ? 0.875 6.844 7.902 1.00 95.88 72 GLU A CA 1
ATOM 523 C C . GLU A 1 72 ? -0.618 7.149 7.714 1.00 95.88 72 GLU A C 1
ATOM 525 O O . GLU A 1 72 ? -1.287 7.588 8.646 1.00 95.88 72 GLU A O 1
ATOM 530 N N . LEU A 1 73 ? -1.185 6.834 6.542 1.00 96.50 73 LEU A N 1
ATOM 531 C CA . LEU A 1 73 ? -2.611 7.050 6.281 1.00 96.50 73 LEU A CA 1
ATOM 532 C C . LEU A 1 73 ? -3.517 6.226 7.206 1.00 96.50 73 LEU A C 1
ATOM 534 O O . LEU A 1 73 ? -4.620 6.670 7.529 1.00 96.50 73 LEU A O 1
ATOM 538 N N . LEU A 1 74 ? -3.097 5.022 7.611 1.00 95.25 74 LEU A N 1
ATOM 539 C CA . LEU A 1 74 ? -3.849 4.233 8.585 1.00 95.25 74 LEU A CA 1
ATOM 540 C C . LEU A 1 74 ? -3.832 4.902 9.963 1.00 95.25 74 LEU A C 1
ATOM 542 O O . LEU A 1 74 ? -4.896 5.011 10.574 1.00 95.25 74 LEU A O 1
ATOM 546 N N . ALA A 1 75 ? -2.664 5.356 10.420 1.00 93.50 75 ALA A N 1
ATOM 547 C CA . ALA A 1 75 ? -2.524 6.063 11.689 1.00 93.50 75 ALA A CA 1
ATOM 548 C C . ALA A 1 75 ? -3.399 7.329 11.717 1.00 93.50 75 ALA A C 1
ATOM 550 O O . ALA A 1 75 ? -4.170 7.523 12.658 1.00 93.50 75 ALA A O 1
ATOM 551 N N . ASP A 1 76 ? -3.389 8.115 10.635 1.00 93.69 76 ASP A N 1
ATOM 552 C CA . ASP A 1 76 ? -4.260 9.286 10.475 1.00 93.69 76 ASP A CA 1
ATOM 553 C C . ASP A 1 76 ? -5.748 8.901 10.571 1.00 93.69 76 ASP A C 1
ATOM 555 O O . ASP A 1 76 ? -6.529 9.533 11.288 1.00 93.69 76 ASP A O 1
ATOM 559 N N . CYS A 1 77 ? -6.159 7.825 9.886 1.00 92.19 77 CYS A N 1
ATOM 560 C CA . CYS A 1 77 ? -7.540 7.336 9.936 1.00 92.19 77 CYS A CA 1
ATOM 561 C C . CYS A 1 77 ? -7.959 6.883 11.344 1.00 92.19 77 CYS A C 1
ATOM 563 O O . CYS A 1 77 ? -9.129 7.026 11.709 1.00 92.19 77 CYS A O 1
ATOM 565 N N . GLN A 1 78 ? -7.039 6.303 12.116 1.00 89.56 78 GLN A N 1
ATOM 566 C CA . GLN A 1 78 ? -7.290 5.862 13.488 1.00 89.56 78 GLN A CA 1
ATOM 567 C C . GLN A 1 78 ? -7.427 7.060 14.428 1.00 89.56 78 GLN A C 1
ATOM 569 O O . GLN A 1 78 ? -8.433 7.153 15.128 1.00 89.56 78 GLN A O 1
ATOM 574 N N . GLN A 1 79 ? -6.510 8.026 14.356 1.00 88.31 79 GLN A N 1
ATOM 575 C CA . GLN A 1 79 ? -6.567 9.235 15.178 1.00 88.31 79 GLN A CA 1
ATOM 576 C C . GLN A 1 79 ? -7.865 10.026 14.932 1.00 88.31 79 GLN A C 1
ATOM 578 O O . GLN A 1 79 ? -8.564 10.404 15.870 1.00 88.31 79 GLN A O 1
ATOM 583 N N . MET A 1 80 ? -8.271 10.191 13.668 1.00 85.38 80 MET A N 1
ATOM 584 C CA . MET A 1 80 ? -9.542 10.843 13.317 1.00 85.38 80 MET A CA 1
ATOM 585 C C . MET A 1 80 ? -10.784 10.102 13.841 1.00 85.38 80 MET A C 1
ATOM 587 O O . MET A 1 80 ? -11.860 10.698 13.947 1.00 85.38 80 MET A O 1
ATOM 591 N N . SER A 1 81 ? -10.675 8.798 14.112 1.00 78.88 81 SER A N 1
ATOM 592 C CA . SER A 1 81 ? -11.749 8.010 14.719 1.00 78.88 81 SER A CA 1
ATOM 593 C C . SER A 1 81 ? -11.777 8.134 16.242 1.00 78.88 81 SER A C 1
ATOM 595 O O . SER A 1 81 ? -12.850 7.979 16.817 1.00 78.88 81 SER A O 1
ATOM 597 N N . GLU A 1 82 ? -10.634 8.374 16.885 1.00 73.69 82 GLU A N 1
ATOM 598 C CA . GLU A 1 82 ? -10.517 8.562 18.338 1.00 73.69 82 GLU A CA 1
ATOM 599 C C . GLU A 1 82 ? -10.961 9.962 18.782 1.00 73.69 82 GLU A C 1
ATOM 601 O O . GLU A 1 82 ? -11.451 10.137 19.895 1.00 73.69 82 GLU A O 1
ATOM 606 N N . GLU A 1 83 ? -10.842 10.958 17.902 1.00 66.44 83 GLU A N 1
ATOM 607 C CA . GLU A 1 83 ? -11.286 12.340 18.140 1.00 66.44 83 GLU A CA 1
ATOM 608 C C . GLU A 1 83 ? -12.812 12.551 17.968 1.00 66.44 83 GLU A C 1
ATOM 610 O O . GLU A 1 83 ? -13.292 13.685 18.067 1.00 66.44 83 GLU A O 1
ATOM 615 N N . LYS A 1 84 ? -13.586 11.487 17.704 1.00 53.47 84 LYS A N 1
ATOM 616 C CA . LYS A 1 84 ? -15.049 11.519 17.513 1.00 53.47 84 LYS A CA 1
ATOM 617 C C . LYS A 1 84 ? -15.833 11.032 18.724 1.00 53.47 84 LYS A C 1
ATOM 619 O O . LYS A 1 84 ? -16.861 11.686 19.016 1.00 53.47 84 LYS A O 1
#

Secondary structure (DSSP, 8-state):
--EEEEEE-TTS-EEEEEESSSSS-EE-HHHHTT---HHHHHHHHHHH--PPPBTTB-HHHHHHHHHHHHHHHHHHHHHHHHT-

Sequence (84 aa):
MITAAVATGSHGEMKIALDGVSERAIRLRDVESRGLSDDELEKAVSDAISPRADIGGSEAYKRYIAGVVVAELLADCQQMSEEK

Radius of gyration: 12.65 Å; chains: 1; bounding box: 30×22×33 Å

Organism: Hafnia alvei (NCBI:txid569)

pLDDT: mean 93.17, std 7.32, range [53.47, 98.12]

InterPro domains:
  IPR036683 CO dehydrogenase flavoprotein, C-terminal domain superfamily [SSF55447] (2-78)